Protein AF-A0A838IN75-F1 (afdb_monomer_lite)

pLDDT: mean 90.27, std 9.08, range [39.12, 98.25]

Structure (mmCIF, N/CA/C/O backbone):
data_AF-A0A838IN75-F1
#
_entry.id   AF-A0A838IN75-F1
#
loop_
_atom_site.group_PDB
_atom_site.id
_atom_site.type_symbol
_atom_site.label_atom_id
_atom_site.label_alt_id
_atom_site.label_comp_id
_atom_site.label_asym_id
_atom_site.label_entity_id
_atom_site.label_seq_id
_atom_site.pdbx_PDB_ins_code
_atom_site.Cartn_x
_atom_site.Cartn_y
_atom_site.Cartn_z
_atom_site.occupancy
_atom_site.B_iso_or_equiv
_atom_site.auth_seq_id
_atom_site.auth_comp_id
_atom_site.auth_asym_id
_atom_site.auth_atom_id
_atom_site.pdbx_PDB_model_num
ATOM 1 N N . MET A 1 1 ? -25.927 2.278 29.832 1.00 39.12 1 MET A N 1
ATOM 2 C CA . MET A 1 1 ? -24.555 2.827 29.828 1.00 39.12 1 MET A CA 1
ATOM 3 C C . MET A 1 1 ? -24.068 2.819 28.385 1.00 39.12 1 MET A C 1
ATOM 5 O O . MET A 1 1 ? -23.819 1.746 27.862 1.00 39.12 1 MET A O 1
ATOM 9 N N . ASN A 1 2 ? -24.031 3.979 27.722 1.00 44.28 2 ASN A N 1
ATOM 10 C CA . ASN A 1 2 ? -23.480 4.118 26.369 1.00 44.28 2 ASN A CA 1
ATOM 11 C C . ASN A 1 2 ? -21.982 4.411 26.486 1.00 44.28 2 ASN A C 1
ATOM 13 O O . ASN A 1 2 ? -21.594 5.557 26.693 1.00 44.28 2 ASN A O 1
ATOM 17 N N . SER A 1 3 ? -21.138 3.390 26.375 1.00 47.66 3 SER A N 1
ATOM 18 C CA . SER A 1 3 ? -19.711 3.592 26.129 1.00 47.66 3 SER A CA 1
ATOM 19 C C . SER A 1 3 ? -19.503 3.730 24.622 1.00 47.66 3 SER A C 1
ATOM 21 O O . SER A 1 3 ? -19.212 2.753 23.938 1.00 47.66 3 SER A O 1
ATOM 23 N N . THR A 1 4 ? -19.690 4.931 24.076 1.00 55.28 4 THR A N 1
ATOM 24 C CA . THR A 1 4 ? -19.202 5.235 22.726 1.00 55.28 4 THR A CA 1
ATOM 25 C C . THR A 1 4 ? -17.681 5.319 22.806 1.00 55.28 4 THR A C 1
ATOM 27 O O . THR A 1 4 ? -17.130 6.353 23.183 1.00 55.28 4 THR A O 1
ATOM 30 N N . THR A 1 5 ? -16.989 4.215 22.535 1.00 61.53 5 THR A N 1
ATOM 31 C CA . THR A 1 5 ? -15.538 4.217 22.328 1.00 61.53 5 THR A CA 1
ATOM 32 C C . THR A 1 5 ? -15.248 4.983 21.049 1.00 61.53 5 THR A C 1
ATOM 34 O O . THR A 1 5 ? -15.282 4.402 19.972 1.00 61.53 5 THR A O 1
ATOM 37 N N . SER A 1 6 ? -14.994 6.284 21.169 1.00 74.50 6 SER A N 1
ATOM 38 C CA . SER A 1 6 ? -14.614 7.112 20.032 1.00 74.50 6 SER A CA 1
ATOM 39 C C . SER A 1 6 ? -13.343 6.566 19.377 1.00 74.50 6 SER A C 1
ATOM 41 O O . SER A 1 6 ? -12.365 6.225 20.050 1.00 74.50 6 SER A O 1
ATOM 43 N N . ILE A 1 7 ? -13.356 6.471 18.046 1.00 82.56 7 ILE A N 1
ATOM 44 C CA . ILE A 1 7 ? -12.190 6.049 17.265 1.00 82.56 7 ILE A CA 1
ATOM 45 C C . ILE A 1 7 ? -11.014 6.978 17.574 1.00 82.56 7 ILE A C 1
ATOM 47 O O . ILE A 1 7 ? -11.083 8.192 17.374 1.00 82.56 7 ILE A O 1
ATOM 51 N N . ASN A 1 8 ? -9.890 6.397 17.996 1.00 91.19 8 ASN A N 1
ATOM 52 C CA . ASN A 1 8 ? -8.635 7.131 18.078 1.00 91.19 8 ASN A CA 1
ATOM 53 C C . ASN A 1 8 ? -8.002 7.204 16.682 1.00 91.19 8 ASN A C 1
ATOM 55 O O . ASN A 1 8 ? -7.230 6.327 16.290 1.00 91.19 8 ASN A O 1
ATOM 59 N N . VAL A 1 9 ? -8.362 8.252 15.938 1.00 94.00 9 VAL A N 1
ATOM 60 C CA . VAL A 1 9 ? -7.951 8.474 14.542 1.00 94.00 9 VAL A CA 1
ATOM 61 C C . VAL A 1 9 ? -6.432 8.417 14.393 1.00 94.00 9 VAL A C 1
ATOM 63 O O . VAL A 1 9 ? -5.930 7.697 13.535 1.00 94.00 9 VAL A O 1
ATOM 66 N N . SER A 1 10 ? -5.687 9.103 15.264 1.00 94.94 10 SER A N 1
ATOM 67 C CA . SER A 1 10 ? -4.223 9.154 15.185 1.00 94.94 10 SER A CA 1
ATOM 68 C C . SER A 1 10 ? -3.583 7.778 15.359 1.00 94.94 10 SER A C 1
ATOM 70 O O . SER A 1 10 ? -2.689 7.418 14.599 1.00 94.94 10 SER A O 1
ATOM 72 N N . ARG A 1 11 ? -4.050 6.981 16.331 1.00 94.75 11 ARG A N 1
ATOM 73 C CA . ARG A 1 11 ? -3.535 5.619 16.548 1.00 94.75 11 ARG A CA 1
ATOM 74 C C . ARG A 1 11 ? -3.895 4.682 15.402 1.00 94.75 11 ARG A C 1
ATOM 76 O O . ARG A 1 11 ? -3.045 3.900 14.993 1.00 94.75 11 ARG A O 1
ATOM 83 N N . ALA A 1 12 ? -5.121 4.760 14.888 1.00 95.19 12 ALA A N 1
ATOM 84 C CA . ALA A 1 12 ? -5.560 3.936 13.767 1.00 95.19 12 ALA A CA 1
ATOM 85 C C . ALA A 1 12 ? -4.765 4.253 12.490 1.00 95.19 12 ALA A C 1
ATOM 87 O O . ALA A 1 12 ? -4.228 3.344 11.862 1.00 95.19 12 ALA A O 1
ATOM 88 N N . PHE A 1 13 ? -4.601 5.536 12.161 1.00 97.31 13 PHE A N 1
ATOM 89 C CA . PHE A 1 13 ? -3.789 5.959 11.022 1.00 97.31 13 PHE A CA 1
ATOM 90 C C . PHE A 1 13 ? -2.323 5.529 11.178 1.00 97.31 13 PHE A C 1
ATOM 92 O O . PHE A 1 13 ? -1.756 4.940 10.261 1.00 97.31 13 PHE A O 1
ATOM 99 N N . ALA A 1 14 ? -1.722 5.748 12.355 1.00 97.75 14 ALA A N 1
ATOM 100 C CA . ALA A 1 14 ? -0.347 5.331 12.633 1.00 97.75 14 ALA A CA 1
ATOM 101 C C . ALA A 1 14 ? -0.164 3.808 12.527 1.00 97.75 14 ALA A C 1
ATOM 103 O O . ALA A 1 14 ? 0.837 3.357 11.976 1.00 97.75 14 ALA A O 1
ATOM 104 N N . ALA A 1 15 ? -1.131 3.012 12.995 1.00 95.69 15 ALA A N 1
ATOM 105 C CA . ALA A 1 15 ? -1.108 1.559 12.829 1.00 95.69 15 ALA A CA 1
ATOM 106 C C . ALA A 1 15 ? -1.118 1.154 11.346 1.00 95.69 15 ALA A C 1
ATOM 108 O O . ALA A 1 15 ? -0.367 0.263 10.956 1.00 95.69 15 ALA A O 1
ATOM 109 N N . GLY A 1 16 ? -1.903 1.845 10.513 1.00 96.56 16 GLY A N 1
ATOM 110 C CA . GLY A 1 16 ? -1.897 1.650 9.063 1.00 96.56 16 GLY A CA 1
ATOM 111 C C . GLY A 1 16 ? -0.558 1.992 8.418 1.00 96.56 16 GLY A C 1
ATOM 112 O O . GLY A 1 16 ? -0.025 1.189 7.662 1.00 96.56 16 GLY A O 1
ATOM 113 N N . VAL A 1 17 ? 0.033 3.138 8.765 1.00 98.25 17 VAL A N 1
ATOM 114 C CA . VAL A 1 17 ? 1.367 3.533 8.275 1.00 98.25 17 VAL A CA 1
ATOM 115 C C . VAL A 1 17 ? 2.430 2.502 8.664 1.00 98.25 17 VAL A C 1
ATOM 117 O O . VAL A 1 17 ? 3.239 2.114 7.826 1.00 98.25 17 VAL A O 1
ATOM 120 N N . LEU A 1 18 ? 2.416 2.015 9.908 1.00 98.00 18 LEU A N 1
ATOM 121 C CA . LEU A 1 18 ? 3.344 0.976 10.364 1.00 98.00 18 LEU A CA 1
ATOM 122 C C . LEU A 1 18 ? 3.142 -0.347 9.614 1.00 98.00 18 LEU A C 1
ATOM 124 O O . LEU A 1 18 ? 4.125 -0.985 9.246 1.00 98.00 18 LEU A O 1
ATOM 128 N N . GLY A 1 19 ? 1.892 -0.735 9.350 1.00 95.38 19 GLY A N 1
ATOM 129 C CA . GLY A 1 19 ? 1.571 -1.899 8.523 1.00 95.38 19 GLY A CA 1
ATOM 130 C C . GLY A 1 19 ? 2.091 -1.759 7.089 1.00 95.38 19 GLY A C 1
ATOM 131 O O . GLY A 1 19 ? 2.778 -2.651 6.599 1.00 95.38 19 GLY A O 1
ATOM 132 N N . GLY A 1 20 ? 1.853 -0.612 6.447 1.00 96.19 20 GLY A N 1
ATOM 133 C CA . GLY A 1 20 ? 2.361 -0.320 5.102 1.00 96.19 20 GLY A CA 1
ATOM 134 C C . GLY A 1 20 ? 3.890 -0.307 5.032 1.00 96.19 20 GLY A C 1
ATOM 135 O O . GLY A 1 20 ? 4.481 -0.819 4.079 1.00 96.19 20 GLY A O 1
ATOM 136 N N . LEU A 1 21 ? 4.558 0.205 6.071 1.00 97.44 21 LEU A N 1
ATOM 137 C CA . LEU A 1 21 ? 6.016 0.166 6.175 1.00 97.44 21 LEU A CA 1
ATOM 138 C C . LEU A 1 21 ? 6.530 -1.271 6.332 1.00 97.44 21 LEU A C 1
ATOM 140 O O . LEU A 1 21 ? 7.483 -1.655 5.657 1.00 97.44 21 LEU A O 1
ATOM 144 N N . ALA A 1 22 ? 5.889 -2.075 7.183 1.00 96.50 22 ALA A N 1
ATOM 145 C CA . ALA A 1 22 ? 6.226 -3.487 7.336 1.00 96.50 22 ALA A CA 1
ATOM 146 C C . ALA A 1 22 ? 6.072 -4.243 6.006 1.00 96.50 22 ALA A C 1
ATOM 148 O O . ALA A 1 22 ? 6.970 -4.993 5.627 1.00 96.50 22 ALA A O 1
ATOM 149 N N . MET A 1 23 ? 4.997 -3.976 5.258 1.00 94.12 23 MET A N 1
ATOM 150 C CA . MET A 1 23 ? 4.771 -4.557 3.933 1.00 94.12 23 MET A CA 1
ATOM 151 C C . MET A 1 23 ? 5.822 -4.103 2.910 1.00 94.12 23 MET A C 1
ATOM 153 O O . MET A 1 23 ? 6.359 -4.920 2.168 1.00 94.12 23 MET A O 1
ATOM 157 N N . THR A 1 24 ? 6.193 -2.820 2.912 1.00 94.88 24 THR A N 1
ATOM 158 C CA . THR A 1 24 ? 7.276 -2.279 2.066 1.00 94.88 24 THR A CA 1
ATOM 159 C C . THR A 1 24 ? 8.591 -3.026 2.309 1.00 94.88 24 THR A C 1
ATOM 161 O O . THR A 1 24 ? 9.272 -3.435 1.366 1.00 94.88 24 THR A O 1
ATOM 164 N N . ILE A 1 25 ? 8.953 -3.231 3.581 1.00 95.56 25 ILE A N 1
ATOM 165 C CA . ILE A 1 25 ? 10.165 -3.965 3.971 1.00 95.56 25 ILE A CA 1
ATOM 166 C C . ILE A 1 25 ? 10.058 -5.429 3.540 1.00 95.56 25 ILE A C 1
ATOM 168 O O . ILE A 1 25 ? 11.002 -5.972 2.967 1.00 95.56 25 ILE A O 1
ATOM 172 N N . PHE A 1 26 ? 8.906 -6.059 3.768 1.00 93.56 26 PHE A N 1
ATOM 173 C CA . PHE A 1 26 ? 8.655 -7.435 3.359 1.00 93.56 26 PHE A CA 1
ATOM 174 C C . PHE A 1 26 ? 8.827 -7.619 1.845 1.00 93.56 26 PHE A C 1
ATOM 176 O O . PHE A 1 26 ? 9.588 -8.483 1.413 1.00 93.56 26 PHE A O 1
ATOM 183 N N . MET A 1 27 ? 8.221 -6.755 1.028 1.00 91.31 27 MET A N 1
ATOM 184 C CA . MET A 1 27 ? 8.389 -6.787 -0.428 1.00 91.31 27 MET A CA 1
ATOM 185 C C . MET A 1 27 ? 9.833 -6.509 -0.851 1.00 91.31 27 MET A C 1
ATOM 187 O O . MET A 1 27 ? 10.320 -7.131 -1.791 1.00 91.31 27 MET A O 1
ATOM 191 N N . ALA A 1 28 ? 10.552 -5.625 -0.153 1.00 92.50 28 ALA A N 1
ATOM 192 C CA . ALA A 1 28 ? 11.973 -5.410 -0.410 1.00 92.50 28 ALA A CA 1
ATOM 193 C C . ALA A 1 28 ? 12.795 -6.690 -0.205 1.00 92.50 28 ALA A C 1
ATOM 195 O O . ALA A 1 28 ? 13.668 -6.971 -1.022 1.00 92.50 28 ALA A O 1
ATOM 196 N N . ILE A 1 29 ? 12.482 -7.488 0.821 1.00 92.44 29 ILE A N 1
ATOM 197 C CA . ILE A 1 29 ? 13.109 -8.795 1.057 1.00 92.44 29 ILE A CA 1
ATOM 198 C C . ILE A 1 29 ? 12.724 -9.788 -0.047 1.00 92.44 29 ILE A C 1
ATOM 200 O O . ILE A 1 29 ? 13.598 -10.461 -0.586 1.00 92.44 29 ILE A O 1
ATOM 204 N N . VAL A 1 30 ? 11.447 -9.850 -0.437 1.00 89.75 30 VAL A N 1
ATOM 205 C CA . VAL A 1 30 ? 10.974 -10.712 -1.538 1.00 89.75 30 VAL A CA 1
ATOM 206 C C . VAL A 1 30 ? 11.669 -10.365 -2.860 1.00 89.75 30 VAL A C 1
ATOM 208 O O . VAL A 1 30 ? 12.044 -11.257 -3.616 1.00 89.75 30 VAL A O 1
ATOM 211 N N . ARG A 1 31 ? 11.939 -9.083 -3.131 1.00 89.69 31 ARG A N 1
ATOM 212 C CA . ARG A 1 31 ? 12.701 -8.665 -4.321 1.00 89.69 31 ARG A CA 1
ATOM 213 C C . ARG A 1 31 ? 14.114 -9.244 -4.363 1.00 89.69 31 ARG A C 1
ATOM 215 O O . ARG A 1 31 ? 14.620 -9.503 -5.454 1.00 89.69 31 ARG A O 1
ATOM 222 N N . LEU A 1 32 ? 14.735 -9.512 -3.211 1.00 90.56 32 LEU A N 1
ATOM 223 C CA . LEU A 1 32 ? 16.056 -10.150 -3.153 1.00 90.56 32 LEU A CA 1
ATOM 224 C C . LEU A 1 32 ? 16.041 -11.588 -3.692 1.00 90.56 32 LEU A C 1
ATOM 226 O O . LEU A 1 32 ? 17.094 -12.107 -4.050 1.00 90.56 32 LEU A O 1
ATOM 230 N N . THR A 1 33 ? 14.871 -12.226 -3.801 1.00 88.31 33 THR A N 1
ATOM 231 C CA . THR A 1 33 ? 14.722 -13.562 -4.396 1.00 88.31 33 THR A CA 1
ATOM 232 C C . THR A 1 33 ? 14.465 -13.519 -5.907 1.00 88.31 33 THR A C 1
ATOM 234 O O . THR A 1 33 ? 14.116 -14.540 -6.495 1.00 88.31 33 THR A O 1
ATOM 237 N N . GLY A 1 34 ? 14.598 -12.349 -6.544 1.00 85.75 34 GLY A N 1
ATOM 238 C CA . GLY A 1 34 ? 14.430 -12.163 -7.990 1.00 85.75 34 GLY A CA 1
ATOM 239 C C . GLY A 1 34 ? 12.989 -11.929 -8.452 1.00 85.75 34 GLY A C 1
ATOM 240 O O . GLY A 1 34 ? 12.752 -11.826 -9.653 1.00 85.75 34 GLY A O 1
ATOM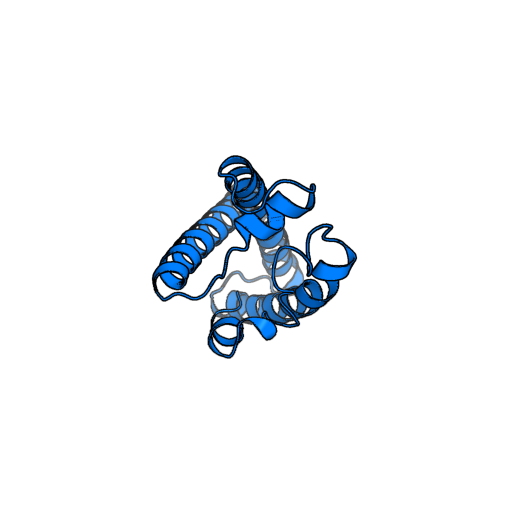 241 N N . ILE A 1 35 ? 12.025 -11.825 -7.533 1.00 84.44 35 ILE A N 1
ATOM 242 C CA . ILE A 1 35 ? 10.622 -11.560 -7.873 1.00 84.44 35 ILE A CA 1
ATOM 243 C C . ILE A 1 35 ? 10.412 -10.038 -7.911 1.00 84.44 35 ILE A C 1
ATOM 245 O O . ILE A 1 35 ? 10.560 -9.386 -6.876 1.00 84.44 35 ILE A O 1
ATOM 249 N N . PRO A 1 36 ? 10.047 -9.437 -9.058 1.00 83.88 36 PRO A N 1
ATOM 250 C CA . PRO A 1 36 ? 10.034 -7.984 -9.233 1.00 83.88 36 PRO A CA 1
ATOM 251 C C . PRO A 1 36 ? 8.781 -7.307 -8.635 1.00 83.88 36 PRO A C 1
ATOM 253 O O . PRO A 1 36 ? 8.141 -6.479 -9.278 1.00 83.88 36 PRO A O 1
ATOM 256 N N . VAL A 1 37 ? 8.400 -7.639 -7.396 1.00 84.88 37 VAL A N 1
ATOM 257 C CA . VAL A 1 37 ? 7.269 -7.001 -6.698 1.00 84.88 37 VAL A CA 1
ATOM 258 C C . VAL A 1 37 ? 7.688 -5.621 -6.196 1.00 84.88 37 VAL A C 1
ATOM 260 O O . VAL A 1 37 ? 8.459 -5.509 -5.244 1.00 84.88 37 VAL A O 1
ATOM 263 N N . ASN A 1 38 ? 7.177 -4.552 -6.809 1.00 90.94 38 ASN A N 1
ATOM 264 C CA . ASN A 1 38 ? 7.457 -3.178 -6.389 1.00 90.94 38 ASN A CA 1
ATOM 265 C C . ASN A 1 38 ? 6.218 -2.285 -6.472 1.00 90.94 38 ASN A C 1
ATOM 267 O O . ASN A 1 38 ? 6.040 -1.522 -7.419 1.00 90.94 38 ASN A O 1
ATOM 271 N N . VAL A 1 39 ? 5.356 -2.399 -5.458 1.00 91.38 39 VAL A N 1
ATOM 272 C CA . VAL A 1 39 ? 4.127 -1.601 -5.360 1.00 91.38 39 VAL A CA 1
ATOM 273 C C . VAL A 1 39 ? 4.447 -0.113 -5.228 1.00 91.38 39 VAL A C 1
ATOM 275 O O . VAL A 1 39 ? 3.716 0.706 -5.770 1.00 91.38 39 VAL A O 1
ATOM 278 N N . GLU A 1 40 ? 5.554 0.253 -4.577 1.00 95.19 40 GLU A N 1
ATOM 279 C CA . GLU A 1 40 ? 5.962 1.651 -4.453 1.00 95.19 40 GLU A CA 1
ATOM 280 C C . GLU A 1 40 ? 6.333 2.239 -5.820 1.00 95.19 40 GLU A C 1
ATOM 282 O O . GLU A 1 40 ? 5.779 3.254 -6.223 1.00 95.19 40 GLU A O 1
ATOM 287 N N . ALA A 1 41 ? 7.210 1.587 -6.587 1.00 94.38 41 ALA A N 1
ATOM 288 C CA . ALA A 1 41 ? 7.542 2.062 -7.932 1.00 94.38 41 ALA A CA 1
ATOM 289 C C . ALA A 1 41 ? 6.299 2.110 -8.831 1.00 94.38 41 ALA A C 1
ATOM 291 O O . ALA A 1 41 ? 6.097 3.108 -9.519 1.00 94.38 41 ALA A O 1
ATOM 292 N N . MET A 1 42 ? 5.433 1.092 -8.754 1.00 93.75 42 MET A N 1
ATOM 293 C CA . MET A 1 42 ? 4.163 1.065 -9.479 1.00 93.75 42 MET A CA 1
ATOM 294 C C . MET A 1 42 ? 3.318 2.297 -9.136 1.00 93.75 42 MET A C 1
ATOM 296 O O . MET A 1 42 ? 3.062 3.127 -10.000 1.00 93.75 42 MET A O 1
ATOM 300 N N . LEU A 1 43 ? 2.973 2.497 -7.864 1.00 94.19 43 LEU A N 1
ATOM 301 C CA . LEU A 1 43 ? 2.179 3.640 -7.413 1.00 94.19 43 LEU A CA 1
ATOM 302 C C . LEU A 1 43 ? 2.798 4.983 -7.827 1.00 94.19 43 LEU A C 1
ATOM 304 O O . LEU A 1 43 ? 2.106 5.840 -8.369 1.00 94.19 43 LEU A O 1
ATOM 308 N N . GLY A 1 44 ? 4.099 5.179 -7.617 1.00 94.88 44 GLY A N 1
ATOM 309 C CA . GLY A 1 44 ? 4.761 6.436 -7.966 1.00 94.88 44 GLY A CA 1
ATOM 310 C C . GLY A 1 44 ? 4.797 6.712 -9.469 1.00 94.88 44 GLY A C 1
ATOM 311 O O . GLY A 1 44 ? 4.756 7.864 -9.896 1.00 94.88 44 GLY A O 1
ATOM 312 N N . SER A 1 45 ? 4.842 5.664 -10.285 1.00 95.06 45 SER A N 1
ATOM 313 C CA . SER A 1 45 ? 4.908 5.774 -11.742 1.00 95.06 45 SER A CA 1
ATOM 314 C C . SER A 1 45 ? 3.540 5.979 -12.409 1.00 95.06 45 SER A C 1
ATOM 316 O O . SER A 1 45 ? 3.479 6.264 -13.606 1.00 95.06 45 SER A O 1
ATOM 318 N N . MET A 1 46 ? 2.440 5.951 -11.639 1.00 92.62 46 MET A N 1
ATOM 319 C CA . MET A 1 46 ? 1.101 6.331 -12.119 1.00 92.62 46 MET A CA 1
ATOM 320 C C . MET A 1 46 ? 1.065 7.744 -12.717 1.00 92.62 46 MET A C 1
ATOM 322 O O . MET A 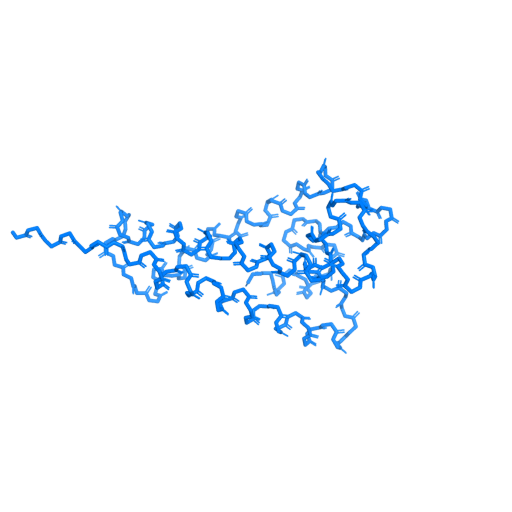1 46 ? 0.220 8.038 -13.557 1.00 92.62 46 MET A O 1
ATOM 326 N N . PHE A 1 47 ? 2.006 8.607 -12.326 1.00 90.56 47 PHE A N 1
ATOM 327 C CA . PHE A 1 47 ? 2.152 9.973 -12.832 1.00 90.56 47 PHE A CA 1
ATOM 328 C C . PHE A 1 47 ? 3.048 10.078 -14.080 1.00 90.56 47 PHE A C 1
ATOM 330 O O . PHE A 1 47 ? 3.481 11.173 -14.431 1.00 90.56 47 PHE A O 1
ATOM 337 N N . GLY A 1 48 ? 3.360 8.955 -14.738 1.00 90.00 48 GLY A N 1
ATOM 338 C CA . GLY A 1 48 ? 4.206 8.914 -15.936 1.00 90.00 48 GLY A CA 1
ATOM 339 C C . GLY A 1 48 ? 5.701 9.098 -15.659 1.00 90.00 48 GLY A C 1
ATOM 340 O O . GLY A 1 48 ? 6.466 9.377 -16.578 1.00 90.00 48 GLY A O 1
ATOM 341 N N . LEU A 1 49 ? 6.121 8.967 -14.399 1.00 92.19 49 LEU A N 1
ATOM 342 C CA . LEU A 1 49 ? 7.527 9.034 -14.006 1.00 92.19 49 LEU A CA 1
ATOM 343 C C . LEU A 1 49 ? 8.229 7.704 -14.292 1.00 92.19 49 LEU A C 1
ATOM 345 O O . LEU A 1 49 ? 7.623 6.642 -14.156 1.00 92.19 49 LEU A O 1
ATOM 349 N N . ASP A 1 50 ? 9.520 7.766 -14.625 1.00 92.88 50 ASP A N 1
ATOM 350 C CA . ASP A 1 50 ? 10.352 6.577 -14.843 1.00 92.88 50 ASP A CA 1
ATOM 351 C C . ASP A 1 50 ? 10.290 5.635 -13.618 1.00 92.88 50 ASP A C 1
ATOM 353 O O . ASP A 1 50 ? 10.688 6.050 -12.521 1.00 92.88 50 ASP A O 1
ATOM 357 N N . PRO A 1 51 ? 9.822 4.379 -13.767 1.00 89.94 51 PRO A N 1
ATOM 358 C CA . PRO A 1 51 ? 9.709 3.421 -12.667 1.00 89.94 51 PRO A CA 1
ATOM 359 C C . PRO A 1 51 ? 11.038 3.096 -11.972 1.00 89.94 51 PRO A C 1
ATOM 361 O O . PRO A 1 51 ? 11.030 2.666 -10.818 1.00 89.94 51 PRO A O 1
ATOM 364 N N . MET A 1 52 ? 12.176 3.283 -12.648 1.00 89.56 52 MET A N 1
ATOM 365 C CA . MET A 1 52 ? 13.508 2.996 -12.102 1.00 89.56 52 MET A CA 1
ATOM 366 C C . MET A 1 52 ? 14.105 4.169 -11.319 1.00 89.56 52 MET A C 1
ATOM 368 O O . MET A 1 52 ? 15.101 3.998 -10.613 1.00 89.56 52 MET A O 1
ATOM 372 N N . ALA A 1 53 ? 13.506 5.358 -11.401 1.00 94.00 53 ALA A N 1
ATOM 373 C CA . ALA A 1 53 ? 13.998 6.522 -10.685 1.00 94.00 53 ALA A CA 1
ATOM 374 C C . ALA A 1 53 ? 13.678 6.441 -9.182 1.00 94.00 53 ALA A C 1
ATOM 376 O O . ALA A 1 53 ? 12.539 6.208 -8.769 1.00 94.00 53 ALA A O 1
ATOM 377 N N . THR A 1 54 ? 14.668 6.750 -8.340 1.00 94.50 54 THR A N 1
ATOM 378 C CA . THR A 1 54 ? 14.509 6.810 -6.874 1.00 94.50 54 THR A CA 1
ATOM 379 C C . THR A 1 54 ? 13.371 7.743 -6.450 1.00 94.50 54 THR A C 1
ATOM 381 O O . THR A 1 54 ? 12.645 7.447 -5.504 1.00 94.50 54 THR A O 1
ATOM 384 N N . GLY A 1 55 ? 13.189 8.863 -7.160 1.00 95.50 55 GLY A N 1
ATOM 385 C CA . GLY A 1 55 ? 12.109 9.816 -6.890 1.00 95.50 55 GLY A CA 1
ATOM 386 C C . GLY A 1 55 ? 10.716 9.201 -7.055 1.00 95.50 55 GLY A C 1
ATOM 387 O O . GLY A 1 55 ? 9.844 9.428 -6.219 1.00 95.50 55 GLY A O 1
ATOM 388 N N . THR A 1 56 ? 10.532 8.367 -8.080 1.00 96.00 56 THR A N 1
ATOM 389 C CA . THR A 1 56 ? 9.289 7.631 -8.343 1.00 96.00 56 THR A CA 1
ATOM 390 C C . THR A 1 56 ? 8.987 6.661 -7.209 1.00 96.00 56 THR A C 1
ATOM 392 O O . THR A 1 56 ? 7.886 6.666 -6.663 1.00 96.00 56 THR A O 1
ATOM 395 N N . TRP A 1 57 ? 9.987 5.888 -6.780 1.00 95.94 57 TRP A N 1
ATOM 396 C CA . TRP A 1 57 ? 9.838 4.973 -5.650 1.00 95.94 57 TRP A CA 1
ATOM 397 C C . TRP A 1 57 ? 9.472 5.705 -4.349 1.00 95.94 57 TRP A C 1
ATOM 399 O O . TRP A 1 57 ? 8.570 5.269 -3.641 1.00 95.94 57 TRP A O 1
ATOM 409 N N . LEU A 1 58 ? 10.108 6.845 -4.050 1.00 97.44 58 LEU A N 1
ATOM 410 C CA . LEU A 1 58 ? 9.793 7.649 -2.860 1.00 97.44 58 LEU A CA 1
ATOM 411 C C . LEU A 1 58 ? 8.370 8.216 -2.894 1.00 97.44 58 LEU A C 1
ATOM 413 O O . LEU A 1 58 ? 7.668 8.167 -1.883 1.00 97.44 58 LEU A O 1
ATOM 417 N N . LEU A 1 59 ? 7.930 8.732 -4.045 1.00 97.06 59 LEU A N 1
ATOM 418 C CA . LEU A 1 59 ? 6.560 9.212 -4.217 1.00 97.06 59 LEU A CA 1
ATOM 419 C C . LEU A 1 59 ? 5.559 8.084 -3.956 1.00 97.06 59 LEU A C 1
ATOM 421 O O . LEU A 1 59 ? 4.621 8.245 -3.175 1.00 97.06 59 LEU A O 1
ATOM 425 N N . GLY A 1 60 ? 5.781 6.926 -4.570 1.00 96.81 60 GLY A N 1
ATOM 426 C CA . GLY A 1 60 ? 4.910 5.781 -4.385 1.00 96.81 60 GLY A CA 1
ATOM 427 C C . GLY A 1 60 ? 4.961 5.183 -2.984 1.00 96.81 60 GLY A C 1
ATOM 428 O O . GLY A 1 60 ? 3.924 4.750 -2.494 1.00 96.81 60 GLY A O 1
ATOM 429 N N . LEU A 1 61 ? 6.102 5.242 -2.289 1.00 97.56 61 LEU A N 1
ATOM 430 C CA . LEU A 1 61 ? 6.196 4.909 -0.867 1.00 97.56 61 LEU A CA 1
ATOM 431 C C . LEU A 1 61 ? 5.288 5.822 -0.038 1.00 97.56 61 LEU A C 1
ATOM 433 O O . LEU A 1 61 ? 4.496 5.335 0.764 1.00 97.56 61 LEU A O 1
ATOM 437 N N . VAL A 1 62 ? 5.357 7.140 -0.242 1.00 98.12 62 VAL A N 1
ATOM 438 C CA . VAL A 1 62 ? 4.485 8.090 0.467 1.00 98.12 62 VAL A CA 1
ATOM 439 C C . VAL A 1 62 ? 3.016 7.768 0.201 1.00 98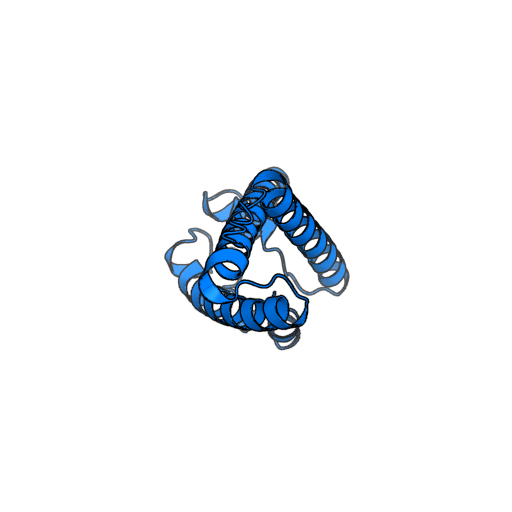.12 62 VAL A C 1
ATOM 441 O O . VAL A 1 62 ? 2.227 7.703 1.143 1.00 98.12 62 VAL A O 1
ATOM 444 N N . MET A 1 63 ? 2.644 7.499 -1.053 1.00 97.38 63 MET A N 1
ATOM 445 C CA . MET A 1 63 ? 1.273 7.106 -1.384 1.00 97.38 63 MET A CA 1
ATOM 446 C C . MET A 1 63 ? 0.868 5.783 -0.735 1.00 97.38 63 MET A C 1
ATOM 448 O O . MET A 1 63 ? -0.224 5.696 -0.181 1.00 97.38 63 MET A O 1
ATOM 452 N N . HIS A 1 64 ? 1.740 4.775 -0.751 1.00 96.56 64 HIS A N 1
ATOM 453 C CA . HIS A 1 64 ? 1.498 3.481 -0.120 1.00 96.56 64 HIS A CA 1
ATOM 454 C C . HIS A 1 64 ? 1.233 3.645 1.382 1.00 96.56 64 HIS A C 1
ATOM 456 O O . HIS A 1 64 ? 0.243 3.122 1.896 1.00 96.56 64 HIS A O 1
ATOM 462 N N . LEU A 1 65 ? 2.053 4.432 2.083 1.00 98.06 65 LEU A N 1
ATOM 463 C CA . LEU A 1 65 ? 1.880 4.698 3.513 1.00 98.06 65 LEU A CA 1
ATOM 464 C C . LEU A 1 65 ? 0.597 5.489 3.800 1.00 98.06 65 LEU A C 1
ATOM 466 O O . LEU A 1 65 ? -0.128 5.157 4.738 1.00 98.06 65 LEU A O 1
ATOM 470 N N . MET A 1 66 ? 0.280 6.492 2.977 1.00 98.12 66 MET A N 1
ATOM 471 C CA . MET A 1 66 ? -0.961 7.263 3.091 1.00 98.12 66 MET A CA 1
ATOM 472 C C . MET A 1 66 ? -2.195 6.379 2.886 1.00 98.12 66 MET A C 1
ATOM 474 O O . MET A 1 66 ? -3.106 6.405 3.713 1.00 98.12 66 MET A O 1
ATOM 478 N N . LEU A 1 67 ? -2.216 5.560 1.831 1.00 96.12 67 LEU A N 1
ATOM 479 C CA . LEU A 1 67 ? -3.299 4.613 1.560 1.00 96.12 67 LEU A CA 1
ATOM 480 C C . LEU A 1 67 ? -3.440 3.597 2.694 1.00 96.12 67 LEU A C 1
ATOM 482 O O . LEU A 1 67 ? -4.552 3.367 3.161 1.00 96.12 67 LEU A O 1
ATOM 486 N N . SER A 1 68 ? -2.328 3.057 3.195 1.00 96.81 68 SER A N 1
ATOM 487 C CA . SER A 1 68 ? -2.329 2.123 4.327 1.00 96.81 68 SER A CA 1
ATOM 488 C C . SER A 1 68 ? -2.934 2.759 5.582 1.00 96.81 68 SER A C 1
ATOM 490 O O . SER A 1 68 ? -3.761 2.148 6.260 1.00 96.81 68 SER A O 1
ATOM 492 N N . GLY A 1 69 ? -2.592 4.020 5.865 1.00 97.62 69 GLY A N 1
ATOM 493 C CA . GLY A 1 69 ? -3.205 4.804 6.935 1.00 97.62 69 GLY A CA 1
ATOM 494 C C . GLY A 1 69 ? -4.715 4.996 6.746 1.00 97.62 69 GLY A C 1
ATOM 495 O O . GLY A 1 69 ? -5.484 4.785 7.685 1.00 97.62 69 GLY A O 1
ATOM 496 N N . LEU A 1 70 ? -5.164 5.339 5.535 1.00 97.31 70 LEU A N 1
ATOM 497 C CA . LEU A 1 70 ? -6.588 5.507 5.212 1.00 97.31 70 LEU A CA 1
ATOM 498 C C . LEU A 1 70 ? -7.376 4.190 5.319 1.00 97.31 70 LEU A C 1
ATOM 500 O O . LEU A 1 70 ? -8.482 4.174 5.860 1.00 97.31 70 LEU A O 1
ATOM 504 N N . ILE A 1 71 ? -6.802 3.075 4.867 1.00 95.50 71 ILE A N 1
ATOM 505 C CA . ILE A 1 71 ? -7.388 1.734 5.002 1.00 95.50 71 ILE A CA 1
ATOM 506 C C . ILE A 1 71 ? -7.540 1.364 6.481 1.00 95.50 71 ILE A C 1
ATOM 508 O O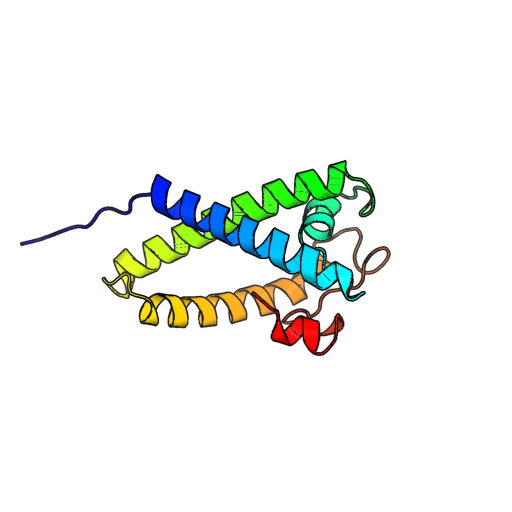 . ILE A 1 71 ? -8.591 0.869 6.890 1.00 95.50 71 ILE A O 1
ATOM 512 N N . ALA A 1 72 ? -6.534 1.649 7.310 1.00 95.69 72 ALA A N 1
ATOM 513 C CA . ALA A 1 72 ? -6.614 1.382 8.742 1.00 95.69 72 ALA A CA 1
ATOM 514 C C . ALA A 1 72 ? -7.698 2.217 9.444 1.00 95.69 72 ALA A C 1
ATOM 516 O O . ALA A 1 72 ? -8.338 1.729 10.378 1.00 95.69 72 ALA A O 1
ATOM 517 N N . LEU A 1 73 ? -7.974 3.439 8.974 1.00 95.81 73 LEU A N 1
ATOM 518 C CA . LEU A 1 73 ? -9.129 4.217 9.437 1.00 95.81 73 LEU A CA 1
ATOM 519 C C . LEU A 1 73 ? -10.456 3.554 9.050 1.00 95.81 73 LEU A C 1
ATOM 521 O O . LEU A 1 73 ? -11.357 3.476 9.886 1.00 95.81 73 LEU A O 1
ATOM 525 N N . ALA A 1 74 ? -10.571 3.026 7.828 1.00 94.12 74 ALA A N 1
ATOM 526 C CA . ALA A 1 74 ? -11.753 2.275 7.403 1.00 94.12 74 ALA A CA 1
ATOM 527 C C . ALA A 1 74 ? -11.958 0.998 8.241 1.00 94.12 74 ALA A C 1
ATOM 529 O O . ALA A 1 74 ? -13.084 0.685 8.630 1.00 94.12 74 ALA A O 1
ATOM 530 N N . TYR A 1 75 ? -10.878 0.297 8.596 1.00 92.19 75 TYR A N 1
ATOM 531 C CA . TYR A 1 75 ? -10.925 -0.836 9.526 1.00 92.19 75 TYR A CA 1
ATOM 532 C C . TYR A 1 75 ? -11.369 -0.423 10.924 1.00 92.19 75 TYR A C 1
ATOM 534 O O . TYR A 1 75 ? -12.255 -1.056 11.491 1.00 92.19 75 TYR A O 1
ATOM 542 N N . ALA A 1 76 ? -10.786 0.642 11.479 1.00 92.69 76 ALA A N 1
ATOM 543 C CA . ALA A 1 76 ? -11.160 1.141 12.798 1.00 92.69 76 ALA A CA 1
ATOM 544 C C . ALA A 1 76 ? -12.645 1.528 12.846 1.00 92.69 76 ALA A C 1
ATOM 546 O O . ALA A 1 76 ? -13.339 1.195 13.807 1.00 92.69 76 ALA A O 1
ATOM 547 N N . TRP A 1 77 ? -13.147 2.154 11.780 1.00 92.81 77 TRP A N 1
ATOM 548 C CA . TRP A 1 77 ? -14.570 2.429 11.610 1.00 92.81 77 TRP A CA 1
ATOM 549 C C . TRP A 1 77 ? -15.408 1.149 11.565 1.00 92.81 77 TRP A C 1
ATOM 551 O O . TRP A 1 77 ? -16.410 1.045 12.273 1.00 92.81 77 TRP A O 1
ATOM 561 N N . GLY A 1 78 ? -14.979 0.140 10.806 1.00 90.56 78 GLY A N 1
ATOM 562 C CA . GLY A 1 78 ? -15.644 -1.160 10.761 1.00 90.56 78 GLY A CA 1
ATOM 563 C C . GLY A 1 78 ? -15.680 -1.862 12.123 1.00 90.56 78 GLY A C 1
ATOM 564 O O . GLY A 1 78 ? -16.720 -2.387 12.520 1.00 90.56 78 GLY A O 1
ATOM 565 N N . PHE A 1 79 ? -14.584 -1.817 12.881 1.00 90.31 79 PHE A N 1
ATOM 566 C CA . PHE A 1 79 ? -14.519 -2.388 14.227 1.00 90.31 79 PHE A CA 1
ATOM 567 C C . PHE A 1 79 ? -15.449 -1.675 15.206 1.00 90.31 79 PHE A C 1
ATOM 569 O O . PHE A 1 79 ? -16.091 -2.326 16.029 1.00 90.31 79 PHE A O 1
ATOM 576 N N . GLU A 1 80 ? -15.546 -0.348 15.118 1.00 88.88 80 GLU A N 1
ATOM 577 C CA . GLU A 1 80 ? -16.437 0.432 15.977 1.00 88.88 80 GLU A CA 1
ATOM 578 C C . GLU A 1 80 ? -17.911 0.195 15.620 1.00 88.88 80 GLU A C 1
ATOM 580 O O . GLU A 1 80 ? -18.729 0.026 16.523 1.00 88.88 80 GLU A O 1
ATOM 585 N N . ARG A 1 81 ? -18.264 0.189 14.326 1.00 88.44 81 ARG A N 1
ATOM 586 C CA . ARG A 1 81 ? -19.665 0.256 13.867 1.00 88.44 81 ARG A CA 1
ATOM 587 C C . ARG A 1 81 ? -20.302 -1.073 13.508 1.00 88.44 81 ARG A C 1
ATOM 589 O O . ARG A 1 81 ? -21.516 -1.182 13.613 1.00 88.44 81 ARG A O 1
ATOM 596 N N . VAL A 1 82 ? -19.521 -2.047 13.052 1.00 87.50 82 VAL A N 1
ATOM 597 C CA . VAL A 1 82 ? -20.055 -3.321 12.551 1.00 87.50 82 VAL A CA 1
ATOM 598 C C . VAL A 1 82 ? -19.920 -4.407 13.604 1.00 87.50 82 VAL A C 1
ATOM 600 O O . VAL A 1 82 ? -20.848 -5.175 13.835 1.00 87.50 82 VAL A O 1
ATOM 603 N N . THR A 1 83 ? -18.757 -4.494 14.245 1.00 86.88 83 THR A N 1
ATOM 604 C CA . THR A 1 83 ? -18.449 -5.623 15.132 1.00 86.88 83 THR A CA 1
ATOM 605 C C . THR A 1 83 ? -18.471 -5.249 16.606 1.00 86.88 83 THR A C 1
ATOM 607 O O . THR A 1 83 ? -18.585 -6.146 17.440 1.00 86.88 83 THR A O 1
ATOM 610 N N . HIS A 1 84 ? -18.346 -3.957 16.924 1.00 85.50 84 HIS A N 1
ATOM 611 C CA . HIS A 1 84 ? -18.192 -3.422 18.280 1.00 85.50 84 HIS A CA 1
ATOM 612 C C . HIS A 1 84 ? -17.056 -4.095 19.076 1.00 85.50 84 HIS A C 1
ATOM 614 O O . HIS A 1 84 ? -17.080 -4.147 20.305 1.00 85.50 84 HIS A O 1
ATOM 620 N N . ARG A 1 85 ? -16.055 -4.649 18.375 1.00 84.75 85 ARG A N 1
ATOM 621 C CA . ARG A 1 85 ? -14.916 -5.371 18.960 1.00 84.75 85 ARG A CA 1
ATOM 622 C C . ARG A 1 85 ? -13.680 -5.245 18.074 1.00 84.75 85 ARG A C 1
ATOM 624 O O . ARG A 1 85 ? -13.758 -5.435 16.862 1.00 84.75 85 ARG A O 1
ATOM 631 N N . ALA A 1 86 ? -12.533 -4.996 18.701 1.00 78.94 86 ALA A N 1
ATOM 632 C CA . ALA A 1 86 ? -11.232 -4.858 18.043 1.00 78.94 86 ALA A CA 1
ATOM 633 C C . ALA A 1 86 ? -10.286 -6.008 18.438 1.00 78.94 86 ALA A C 1
ATOM 635 O O . ALA A 1 86 ? -9.257 -5.801 19.077 1.00 78.94 86 ALA A O 1
ATOM 636 N N . GLY A 1 87 ? -10.674 -7.244 18.107 1.00 86.94 87 GLY A N 1
ATOM 637 C CA . GLY A 1 87 ? -9.880 -8.451 18.369 1.00 86.94 87 GLY A CA 1
ATOM 638 C C . GLY A 1 87 ? -9.199 -8.999 17.114 1.00 86.94 87 GLY A C 1
ATOM 639 O O . GLY A 1 87 ? -9.633 -8.731 15.995 1.00 86.94 87 GLY A O 1
ATOM 640 N N . TRP A 1 88 ? -8.175 -9.835 17.300 1.00 87.31 88 TRP A N 1
ATOM 641 C CA . TRP A 1 88 ? -7.412 -10.445 16.202 1.00 87.31 88 TRP A CA 1
ATOM 642 C C . TRP A 1 88 ? -8.290 -11.244 15.221 1.00 87.31 88 TRP A C 1
ATOM 644 O O . TRP A 1 88 ? -8.124 -11.120 14.012 1.00 87.31 88 TRP A O 1
ATOM 654 N N . THR A 1 89 ? -9.291 -11.981 15.718 1.00 89.75 89 THR A N 1
ATOM 655 C CA . THR A 1 89 ? -10.250 -12.719 14.875 1.00 89.75 89 THR A CA 1
ATOM 656 C C . THR A 1 89 ? -11.079 -11.795 13.993 1.00 89.75 89 THR A C 1
ATOM 658 O O . THR A 1 89 ? -11.378 -12.119 12.849 1.00 89.75 89 THR A O 1
ATOM 661 N N . THR A 1 90 ? -11.438 -10.621 14.511 1.00 88.69 90 THR A N 1
ATOM 662 C CA . THR A 1 90 ? -12.170 -9.612 13.744 1.00 88.69 90 THR A CA 1
ATOM 663 C C . THR A 1 90 ? -11.266 -8.982 12.692 1.00 88.69 90 THR A C 1
ATOM 665 O O . THR A 1 90 ? -11.688 -8.826 11.552 1.00 88.69 90 THR A O 1
ATOM 668 N N . GLY A 1 91 ? -10.004 -8.714 13.038 1.00 89.44 91 GLY A N 1
ATOM 669 C CA . GLY A 1 91 ? -8.991 -8.283 12.076 1.00 89.44 91 GLY A CA 1
ATOM 670 C C . GLY A 1 91 ? -8.805 -9.269 10.922 1.00 89.44 91 GLY A C 1
ATOM 671 O O . GLY A 1 91 ? -8.753 -8.839 9.776 1.00 89.44 91 GLY A O 1
ATOM 672 N N . LEU A 1 92 ? -8.803 -10.576 11.201 1.00 91.25 92 LEU A N 1
ATOM 673 C CA . LEU A 1 92 ? -8.684 -11.620 10.177 1.00 91.25 92 LEU A CA 1
ATOM 674 C C . LEU A 1 92 ? -9.883 -11.649 9.216 1.00 91.25 92 LEU A C 1
ATOM 676 O O . LEU A 1 92 ? -9.719 -11.817 8.014 1.00 91.25 92 LEU A O 1
ATOM 680 N N . VAL A 1 93 ? -11.106 -11.440 9.707 1.00 91.25 93 VAL A N 1
ATOM 681 C CA . VAL A 1 93 ? -12.279 -11.345 8.817 1.00 91.25 93 VAL A CA 1
ATOM 682 C C . VAL A 1 93 ? -12.178 -10.117 7.909 1.00 91.25 93 V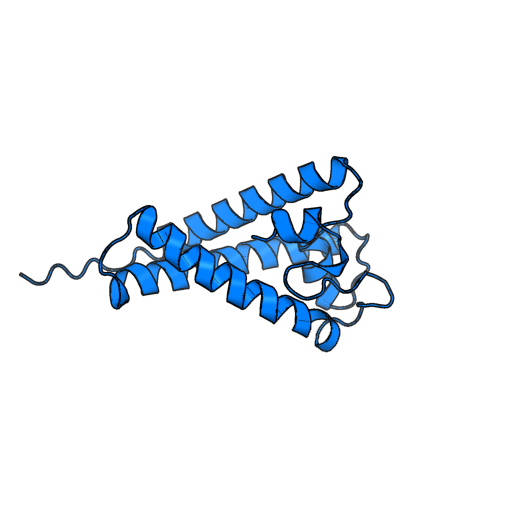AL A C 1
ATOM 684 O O . VAL A 1 93 ? -12.443 -10.205 6.711 1.00 91.25 93 VAL A O 1
ATOM 687 N N . PHE A 1 94 ? -11.758 -8.976 8.459 1.00 92.31 94 PHE A N 1
ATOM 688 C CA . PHE A 1 94 ? -11.554 -7.761 7.672 1.00 92.31 94 PHE A CA 1
ATOM 689 C C . PHE A 1 94 ? -10.414 -7.912 6.657 1.00 92.31 94 PHE A C 1
ATOM 691 O O . PHE A 1 94 ? -10.547 -7.410 5.542 1.00 92.31 94 PHE A O 1
ATOM 698 N N . SER A 1 95 ? -9.346 -8.651 6.985 1.00 91.19 95 SER A N 1
ATOM 699 C CA . SER A 1 95 ? -8.256 -8.910 6.040 1.00 91.19 95 SER A CA 1
ATOM 700 C C . SER A 1 95 ? -8.722 -9.714 4.833 1.00 91.19 95 SER A C 1
ATOM 702 O O . SER A 1 95 ? -8.339 -9.373 3.723 1.00 91.19 95 SER A O 1
ATOM 704 N N . VAL A 1 96 ? -9.616 -10.694 4.999 1.00 93.75 96 VAL A N 1
ATOM 705 C CA . VAL A 1 96 ? -10.214 -11.416 3.860 1.00 93.75 96 VAL A CA 1
ATOM 706 C C . VAL A 1 96 ? -10.960 -10.458 2.930 1.00 93.75 96 VAL A C 1
ATOM 708 O O . VAL A 1 96 ? -10.770 -10.500 1.717 1.00 93.75 96 VAL A O 1
ATOM 711 N N . VAL A 1 97 ? -11.777 -9.559 3.486 1.00 92.94 97 VAL A N 1
ATOM 712 C CA . VAL A 1 97 ? -12.506 -8.558 2.689 1.00 92.94 97 VAL A CA 1
ATOM 713 C C . VAL A 1 97 ? -11.533 -7.640 1.950 1.00 92.94 97 VAL A C 1
ATOM 715 O O . VAL A 1 97 ? -11.712 -7.373 0.763 1.00 92.94 97 VAL A O 1
ATOM 718 N N . HIS A 1 98 ? -10.479 -7.189 2.623 1.00 94.25 98 HIS A N 1
ATOM 719 C CA . HIS A 1 98 ? -9.467 -6.331 2.023 1.00 94.25 98 HIS A CA 1
ATOM 720 C C . HIS A 1 98 ? -8.660 -7.029 0.935 1.00 94.25 98 HIS A C 1
ATOM 722 O O . HIS A 1 98 ? -8.471 -6.439 -0.120 1.00 94.25 98 HIS A O 1
ATOM 728 N N . ILE A 1 99 ? -8.267 -8.287 1.142 1.00 94.50 99 ILE A N 1
ATOM 729 C CA . ILE A 1 99 ? -7.642 -9.134 0.123 1.00 94.50 99 ILE A CA 1
ATOM 730 C C . ILE A 1 99 ? -8.547 -9.202 -1.110 1.00 94.50 99 ILE A C 1
ATOM 732 O O . ILE A 1 99 ? -8.103 -8.936 -2.220 1.00 94.50 99 ILE A O 1
ATOM 736 N N . VAL A 1 100 ? -9.839 -9.487 -0.951 1.00 95.25 100 VAL A N 1
ATOM 737 C CA . VAL A 1 100 ? -10.754 -9.569 -2.102 1.00 95.25 100 VAL A CA 1
ATOM 738 C C . VAL A 1 100 ? -10.861 -8.230 -2.835 1.00 95.25 100 VAL A C 1
ATOM 740 O O . VAL A 1 100 ? -10.718 -8.186 -4.057 1.00 95.25 100 VAL A O 1
ATOM 743 N N . ILE A 1 101 ? -11.068 -7.130 -2.106 1.00 94.31 101 ILE A N 1
ATOM 744 C CA . ILE A 1 101 ? -11.201 -5.792 -2.701 1.00 94.31 101 ILE A CA 1
ATOM 745 C C . ILE A 1 101 ? -9.907 -5.378 -3.404 1.00 94.31 101 ILE A C 1
ATOM 747 O O . ILE A 1 101 ? -9.951 -4.940 -4.552 1.00 94.31 101 ILE A O 1
ATOM 751 N N . ALA A 1 102 ? -8.759 -5.539 -2.746 1.00 93.38 102 ALA A N 1
ATOM 752 C CA . ALA A 1 102 ? -7.459 -5.227 -3.319 1.00 93.38 102 ALA A CA 1
ATOM 753 C C . ALA A 1 102 ? -7.192 -6.089 -4.560 1.00 93.38 102 ALA A C 1
ATOM 755 O O . ALA A 1 102 ? -6.722 -5.578 -5.572 1.00 93.38 102 ALA A O 1
ATOM 756 N N . GLY A 1 103 ? -7.528 -7.382 -4.514 1.00 93.38 103 GLY A N 1
ATOM 757 C CA . GLY A 1 103 ? -7.303 -8.318 -5.615 1.00 93.38 103 GLY A CA 1
ATOM 758 C C . GLY A 1 103 ? -8.083 -7.936 -6.865 1.00 93.38 103 GLY A C 1
ATOM 759 O O . GLY A 1 103 ? -7.536 -7.982 -7.966 1.00 93.38 103 GLY A O 1
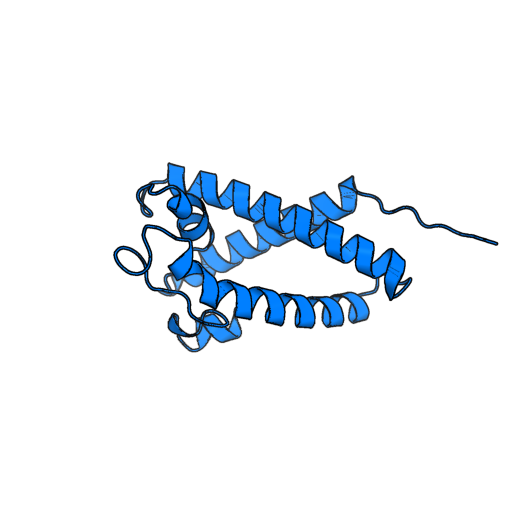ATOM 760 N N . ILE A 1 104 ? -9.327 -7.486 -6.689 1.00 92.94 104 ILE A N 1
ATOM 761 C CA . ILE A 1 104 ? -10.156 -6.937 -7.767 1.00 92.94 104 ILE A CA 1
ATOM 762 C C . ILE A 1 104 ? -9.599 -5.590 -8.242 1.00 92.94 104 ILE A C 1
ATOM 764 O O . ILE A 1 104 ? -9.494 -5.365 -9.446 1.00 92.94 104 ILE A O 1
ATOM 768 N N . ALA A 1 105 ? -9.191 -4.707 -7.326 1.00 92.44 105 ALA A N 1
ATOM 769 C CA . ALA A 1 105 ? -8.621 -3.407 -7.678 1.00 92.44 105 ALA A CA 1
ATOM 770 C C . ALA A 1 105 ? -7.360 -3.539 -8.551 1.00 92.44 105 ALA A C 1
ATOM 772 O O . ALA A 1 105 ? -7.181 -2.748 -9.477 1.00 92.44 105 ALA A O 1
ATOM 773 N N . MET A 1 106 ? -6.536 -4.572 -8.338 1.00 92.50 106 MET A N 1
ATOM 774 C CA . MET A 1 106 ? -5.350 -4.838 -9.166 1.00 92.50 106 MET A CA 1
ATOM 775 C C . MET A 1 106 ? -5.679 -5.114 -10.640 1.00 92.50 106 MET A C 1
ATOM 777 O O . MET A 1 106 ? -4.878 -4.783 -11.512 1.00 92.50 106 MET A O 1
ATOM 781 N N . VAL A 1 107 ? -6.871 -5.636 -10.953 1.00 92.62 107 VAL A N 1
ATOM 782 C CA . VAL A 1 107 ? -7.332 -5.814 -12.346 1.00 92.62 107 VAL A CA 1
ATOM 783 C C . VAL A 1 107 ? -7.534 -4.472 -13.045 1.00 92.62 107 VAL A C 1
ATOM 785 O O . VAL A 1 107 ? -7.354 -4.369 -14.255 1.00 92.62 107 VAL A O 1
ATOM 788 N N . MET A 1 108 ? -7.885 -3.437 -12.284 1.00 92.06 108 MET A N 1
ATOM 789 C CA . MET A 1 108 ? -8.184 -2.112 -12.817 1.00 92.06 108 MET A CA 1
ATOM 790 C C . MET A 1 108 ? -6.933 -1.256 -13.014 1.00 92.06 108 MET A C 1
ATOM 792 O O . MET A 1 108 ? -6.994 -0.273 -13.745 1.00 92.06 108 MET A O 1
ATOM 796 N N . ILE A 1 109 ? -5.799 -1.620 -12.402 1.00 92.00 109 ILE A N 1
ATOM 797 C CA . ILE A 1 109 ? -4.556 -0.839 -12.466 1.00 92.00 109 ILE A CA 1
ATOM 798 C C . ILE A 1 109 ? -4.124 -0.533 -13.911 1.00 92.00 109 ILE A C 1
ATOM 800 O O . ILE A 1 109 ? -3.909 0.643 -14.191 1.00 92.00 109 ILE A O 1
ATOM 804 N N . PRO A 1 110 ? -4.077 -1.489 -14.862 1.00 92.00 110 PRO A N 1
ATOM 805 C CA . PRO A 1 110 ? -3.703 -1.189 -16.250 1.00 92.00 110 PRO A CA 1
ATOM 806 C C . PRO A 1 110 ? -4.605 -0.154 -16.941 1.00 92.00 110 PRO A C 1
ATOM 808 O O . PRO A 1 110 ? -4.175 0.509 -17.873 1.00 92.00 110 PRO A O 1
ATOM 811 N N . LEU A 1 111 ? -5.854 0.010 -16.491 1.00 91.75 111 LEU A N 1
ATOM 812 C CA . LEU A 1 111 ? -6.791 0.973 -17.082 1.00 91.75 111 LEU A CA 1
ATOM 813 C C . LEU A 1 111 ? -6.523 2.414 -16.634 1.00 91.75 111 LEU A C 1
ATOM 815 O O . LEU A 1 111 ? -6.969 3.351 -17.290 1.00 91.75 111 LEU A O 1
ATOM 819 N N . ILE A 1 112 ? -5.837 2.592 -15.504 1.00 91.62 112 ILE A N 1
ATOM 820 C CA . ILE A 1 112 ? -5.578 3.901 -14.886 1.00 91.62 112 ILE A CA 1
ATOM 821 C C . ILE A 1 112 ? -4.084 4.226 -14.781 1.00 91.62 112 ILE A C 1
ATOM 823 O O . ILE A 1 112 ? -3.723 5.297 -14.298 1.00 91.62 112 ILE A O 1
ATOM 827 N N . HIS A 1 113 ? -3.212 3.308 -15.197 1.00 92.25 113 HIS A N 1
ATOM 828 C CA . HIS A 1 113 ? -1.772 3.405 -15.024 1.00 92.25 113 HIS A CA 1
ATOM 829 C C . HIS A 1 113 ? -1.072 3.574 -16.374 1.00 92.25 113 HIS A C 1
ATOM 831 O O . HIS A 1 113 ? -0.940 2.622 -17.132 1.00 92.25 113 HIS A O 1
ATOM 837 N N . ALA A 1 114 ? -0.537 4.770 -16.634 1.00 88.94 114 ALA A N 1
ATOM 838 C CA . ALA A 1 114 ? -0.004 5.158 -17.945 1.00 88.94 114 ALA A CA 1
ATOM 839 C C . ALA A 1 114 ? 1.141 4.280 -18.489 1.00 88.94 114 ALA A C 1
ATOM 841 O O . ALA A 1 114 ? 1.356 4.245 -19.693 1.00 88.94 114 ALA A O 1
ATOM 842 N N . LEU A 1 115 ? 1.906 3.632 -17.605 1.00 90.38 115 LEU A N 1
ATOM 843 C CA . LEU A 1 115 ? 3.096 2.847 -17.965 1.00 90.38 115 LEU A CA 1
ATOM 844 C C . LEU A 1 115 ? 2.908 1.320 -17.901 1.00 90.38 115 LEU A C 1
ATOM 846 O O . LEU A 1 115 ? 3.884 0.577 -18.034 1.00 90.38 115 LEU A O 1
ATOM 850 N N . ILE A 1 116 ? 1.686 0.850 -17.642 1.00 88.25 116 ILE A N 1
ATOM 851 C CA . ILE A 1 116 ? 1.352 -0.578 -17.635 1.00 88.25 116 ILE A CA 1
ATOM 852 C C . ILE A 1 116 ? 0.468 -0.863 -18.857 1.00 88.25 116 ILE A C 1
ATOM 854 O O . ILE A 1 116 ? -0.597 -0.254 -18.947 1.00 88.25 116 ILE A O 1
ATOM 858 N N . PRO A 1 117 ? 0.810 -1.852 -19.709 1.00 85.31 117 PRO A N 1
ATOM 859 C CA . PRO A 1 117 ? 1.860 -2.863 -19.528 1.00 85.31 117 PRO A CA 1
ATOM 860 C C . PRO A 1 117 ? 3.231 -2.544 -20.161 1.00 85.31 117 PRO A C 1
ATOM 862 O O . PRO A 1 117 ? 4.127 -3.383 -20.107 1.00 85.31 117 PRO A O 1
ATOM 865 N N . GLU A 1 118 ? 3.408 -1.392 -20.806 1.00 86.88 118 GLU A N 1
ATOM 866 C CA . GLU A 1 118 ? 4.535 -1.136 -21.716 1.00 86.88 118 GLU A CA 1
ATOM 867 C C . GLU A 1 118 ? 5.900 -1.137 -21.017 1.00 86.88 118 GLU A C 1
ATOM 869 O O . GLU A 1 118 ? 6.873 -1.646 -21.569 1.00 86.88 118 GLU A O 1
ATOM 874 N N . MET A 1 119 ? 5.974 -0.576 -19.807 1.00 86.75 119 MET A N 1
ATOM 875 C CA . MET A 1 119 ? 7.219 -0.445 -19.035 1.00 86.75 119 MET A CA 1
ATOM 876 C C . MET A 1 119 ? 7.220 -1.291 -17.758 1.00 86.75 119 MET A C 1
ATOM 878 O O . MET A 1 119 ? 8.263 -1.459 -17.128 1.00 86.75 119 MET A O 1
ATOM 882 N N . MET A 1 120 ? 6.064 -1.820 -17.356 1.00 87.94 120 MET A N 1
ATOM 883 C CA . MET A 1 120 ? 5.920 -2.691 -16.193 1.00 87.94 120 MET A CA 1
ATOM 884 C C . MET A 1 120 ? 4.863 -3.763 -16.452 1.00 87.94 120 MET A C 1
ATOM 886 O O . MET A 1 120 ? 3.826 -3.467 -17.045 1.00 87.94 120 MET A O 1
ATOM 890 N N . PRO A 1 121 ? 5.065 -4.995 -15.957 1.00 88.62 121 PRO A N 1
ATOM 891 C CA . PRO A 1 121 ? 4.084 -6.054 -16.124 1.00 88.62 121 PRO A CA 1
ATOM 892 C C . PRO A 1 121 ? 2.771 -5.691 -15.423 1.00 88.62 121 PRO A C 1
ATOM 894 O O . PRO A 1 121 ? 2.761 -5.239 -14.277 1.00 88.62 121 PRO A O 1
ATOM 897 N N . ALA A 1 122 ? 1.647 -5.931 -16.100 1.00 92.00 122 ALA A N 1
ATOM 898 C CA . ALA A 1 122 ? 0.337 -5.805 -15.475 1.00 92.00 122 ALA A CA 1
ATOM 899 C C . ALA A 1 122 ? 0.223 -6.798 -14.306 1.00 92.00 122 ALA A C 1
ATOM 901 O O . ALA A 1 122 ? 0.489 -7.981 -14.519 1.00 92.00 122 ALA A O 1
ATOM 902 N N . PRO A 1 123 ? -0.217 -6.375 -13.107 1.00 90.81 123 PRO A N 1
ATOM 903 C CA . PRO A 1 123 ? -0.232 -7.241 -11.925 1.00 90.81 123 PRO A CA 1
ATOM 904 C C . PRO A 1 123 ? -1.227 -8.407 -12.046 1.00 90.81 123 PRO A C 1
ATOM 906 O O . PRO A 1 123 ? -0.962 -9.511 -11.571 1.00 90.81 123 PRO A O 1
ATOM 909 N N . GLY A 1 124 ? -2.360 -8.185 -12.721 1.00 92.75 124 GLY A N 1
ATOM 910 C CA . GLY A 1 124 ? -3.470 -9.138 -12.761 1.00 92.75 124 GLY A CA 1
ATOM 911 C C . GLY A 1 124 ? -4.217 -9.227 -11.424 1.00 92.75 124 GLY A C 1
ATOM 912 O O . GLY A 1 124 ? -3.824 -8.621 -10.424 1.00 92.75 124 GLY A O 1
ATOM 913 N N . ALA A 1 125 ? -5.318 -9.981 -11.398 1.00 94.25 125 ALA A N 1
ATOM 914 C CA . ALA A 1 125 ? -6.078 -10.194 -10.166 1.00 94.25 125 ALA A CA 1
ATOM 915 C C . ALA A 1 125 ? -5.187 -10.858 -9.108 1.00 94.25 125 ALA A C 1
ATOM 917 O O . ALA A 1 125 ? -4.509 -11.835 -9.421 1.00 94.25 125 ALA A O 1
ATOM 918 N N . PHE A 1 126 ? -5.186 -10.345 -7.874 1.00 93.00 126 PHE A N 1
ATOM 919 C CA . PHE A 1 126 ? -4.372 -10.893 -6.774 1.00 93.00 126 PHE A CA 1
ATOM 920 C C . PHE A 1 126 ? -2.877 -11.050 -7.125 1.00 93.00 126 PHE A C 1
ATOM 922 O O . PHE A 1 126 ? -2.232 -11.986 -6.666 1.00 93.00 126 PHE A O 1
ATOM 929 N N . MET A 1 127 ? -2.328 -10.179 -7.984 1.00 91.12 127 MET A N 1
ATOM 930 C CA . MET A 1 127 ? -0.943 -10.271 -8.478 1.00 91.12 127 MET A CA 1
ATOM 931 C C . MET A 1 127 ? -0.628 -11.565 -9.265 1.00 91.12 127 MET A C 1
ATOM 933 O O . MET A 1 127 ? 0.531 -11.972 -9.352 1.00 91.12 127 MET A O 1
ATOM 937 N N . ALA A 1 128 ? -1.630 -12.221 -9.862 1.00 92.81 128 ALA A N 1
ATOM 938 C CA . ALA A 1 128 ? -1.469 -13.519 -10.527 1.00 92.81 128 ALA A CA 1
ATOM 939 C C . ALA A 1 128 ? -0.453 -13.536 -11.683 1.00 92.81 128 ALA A C 1
ATOM 941 O O . ALA A 1 128 ? 0.169 -14.570 -11.930 1.00 92.81 128 ALA A O 1
ATOM 942 N N . ASN A 1 129 ? -0.219 -12.407 -12.357 1.00 91.62 129 ASN A N 1
ATOM 943 C CA . ASN A 1 129 ? 0.773 -12.333 -13.436 1.00 91.62 129 ASN A CA 1
ATOM 944 C C . ASN A 1 129 ? 2.223 -12.339 -12.922 1.00 91.62 129 ASN A C 1
ATOM 946 O O . ASN A 1 129 ? 3.149 -12.529 -13.706 1.00 91.62 129 ASN A O 1
ATOM 950 N N . MET A 1 130 ? 2.426 -12.182 -11.610 1.00 86.31 130 MET A N 1
ATOM 951 C CA . MET A 1 130 ? 3.725 -12.328 -10.945 1.00 86.31 130 MET A CA 1
ATOM 952 C C . MET A 1 130 ? 4.005 -13.783 -10.518 1.00 86.31 130 MET A C 1
ATOM 954 O O . MET A 1 130 ? 4.994 -14.059 -9.838 1.00 86.31 130 MET A O 1
ATOM 958 N N . GLY A 1 131 ? 3.137 -14.725 -10.906 1.00 88.25 131 GLY A N 1
ATOM 959 C CA . GLY A 1 131 ? 3.247 -16.147 -10.592 1.00 88.25 131 GLY A CA 1
ATOM 960 C C . GLY A 1 131 ? 2.698 -16.522 -9.213 1.00 88.25 131 GLY A C 1
ATOM 961 O O . GLY A 1 131 ? 2.135 -15.703 -8.487 1.00 88.25 131 GLY A O 1
ATOM 962 N N . VAL A 1 132 ? 2.876 -17.795 -8.837 1.00 88.56 132 VAL A N 1
ATOM 963 C CA . VAL A 1 132 ? 2.305 -18.382 -7.605 1.00 88.56 132 VAL A CA 1
ATOM 964 C C . VAL A 1 132 ? 2.720 -17.615 -6.351 1.00 88.56 132 VAL A C 1
ATOM 966 O O . VAL A 1 132 ? 1.904 -17.402 -5.459 1.00 88.56 132 VAL A O 1
ATOM 969 N N . VAL A 1 133 ? 3.972 -17.158 -6.288 1.00 86.12 133 VAL A N 1
ATOM 970 C CA . VAL A 1 133 ? 4.462 -16.392 -5.135 1.00 86.12 133 VAL A CA 1
ATOM 971 C C . VAL A 1 133 ? 3.759 -15.037 -5.027 1.00 86.12 133 VAL A C 1
ATOM 973 O O . VAL A 1 133 ? 3.427 -14.626 -3.921 1.00 86.12 133 VAL A O 1
ATOM 976 N N . GLY A 1 134 ? 3.465 -14.380 -6.154 1.00 85.75 134 GLY A N 1
ATOM 977 C CA . GLY A 1 134 ? 2.694 -13.136 -6.171 1.00 85.75 134 GLY A CA 1
ATOM 978 C C . GLY A 1 134 ? 1.309 -13.298 -5.547 1.00 85.75 134 GLY A C 1
ATOM 979 O O . GLY A 1 134 ? 0.913 -12.468 -4.739 1.00 85.75 134 GLY A O 1
ATOM 980 N N . VAL A 1 135 ? 0.623 -14.404 -5.852 1.00 89.75 135 VAL A N 1
ATOM 981 C CA . VAL A 1 135 ? -0.694 -14.728 -5.278 1.00 89.75 135 VAL A CA 1
ATOM 982 C C . VAL A 1 135 ? -0.603 -15.060 -3.790 1.00 89.75 135 VAL A C 1
ATOM 984 O O . VAL A 1 135 ? -1.423 -14.597 -3.004 1.00 89.75 135 VAL A O 1
ATOM 987 N N . LEU A 1 136 ? 0.381 -15.867 -3.384 1.00 88.50 136 LEU A N 1
ATOM 988 C CA . LEU A 1 136 ? 0.519 -16.310 -1.991 1.00 88.50 136 LEU A CA 1
ATOM 989 C C . LEU A 1 136 ? 0.913 -15.183 -1.034 1.00 88.50 136 LEU A C 1
ATOM 991 O O . LEU A 1 136 ? 0.575 -15.246 0.144 1.00 88.50 136 LEU A O 1
ATOM 995 N N . LEU A 1 137 ? 1.643 -14.185 -1.528 1.00 85.44 137 LEU A N 1
ATOM 996 C CA . LEU A 1 137 ? 2.130 -13.048 -0.744 1.00 85.44 137 LEU A CA 1
ATOM 997 C C . LEU A 1 137 ? 1.270 -11.793 -0.921 1.00 85.44 137 LEU A C 1
ATOM 999 O O . LEU A 1 137 ? 1.709 -10.680 -0.629 1.00 85.44 137 LEU A O 1
ATOM 1003 N N . PHE A 1 138 ? 0.067 -11.963 -1.459 1.00 83.12 138 PHE A N 1
ATOM 1004 C CA . PHE A 1 138 ? -0.834 -10.871 -1.743 1.00 83.12 138 PHE A CA 1
ATOM 1005 C C . PHE A 1 138 ? -1.515 -10.367 -0.457 1.00 83.12 138 PHE A C 1
ATOM 1007 O O . PHE A 1 138 ? -2.400 -11.048 0.060 1.00 83.12 138 PHE A O 1
ATOM 1014 N N . VAL A 1 139 ? -1.138 -9.143 -0.040 1.00 77.56 139 VAL A N 1
ATOM 1015 C CA . VAL A 1 139 ? -1.573 -8.398 1.173 1.00 77.56 139 VAL A CA 1
ATOM 1016 C C . VAL A 1 139 ? -1.035 -8.946 2.495 1.00 77.56 139 VAL A C 1
ATOM 1018 O O . VAL A 1 139 ? -1.202 -10.146 2.790 1.00 77.56 139 VAL A O 1
#

Secondary structure (DSSP, 8-state):
--------HHHHHHHHHHHHHHHHHHHHHHHTTT----HHHHHHHTTS--TTSHHHHHHHHHHHHHHHHHHHHHHHHHIIIIIS---HHHHHHHHHHHHHHHHHHHHHHHHH-TTTTTTS----GGGGGG-HHHHHT--

Foldseek 3Di:
DDPQPDQPLVVLLVVLLVVLVVLQVVVVVVVVVVQPDQQLLQQLCLVVDDSPDPNSSVSSSVVSSNVSSVVSVVLSVCCSPPVVHDDPVSVVVVVVVVLQVVLVVLQCSQVRRPCPPPNPDRLHRQNPVSPPVSNVSRD

Radius of gyration: 16.46 Å; chains: 1; bounding box: 41×28×52 Å

Sequence (139 aa):
MNSTTSINVSRAFAAGVLGGLAMTIFMAIVRLTGIPVNVEAMLGSMFGLDPMATGTWLLGLVMHLMLSGLIALAYAWGFERVTHRAGWTTGLVFSVVHIVIAGIAMVMIPLIHALIPEMMPAPGAFMANMGVVGVLLFV